Protein AF-A0A7Y5W921-F1 (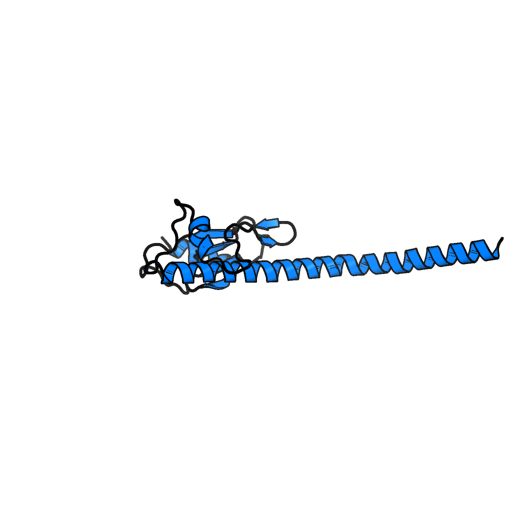afdb_monomer_lite)

Radius of gyration: 23.67 Å; chains: 1; bounding box: 56×38×73 Å

Secondary structure (DSSP, 8-state):
-HHHHHHHHHHHHHHHHHHHHHHHHHHHHHHHHHHHHHHHHHHHHHHHHHHHHHHHHHHTTTPPPPGGGTHHHHHGGGPPTT--TTPPEEETTEEE-EEE----STTSS-TTT-EEEEE-TTTSPTTPPEEEEETTS-EEEE-HHHHHHHHHTT-

Structure (mmCIF, N/CA/C/O backbone):
data_AF-A0A7Y5W921-F1
#
_entry.id   AF-A0A7Y5W921-F1
#
loop_
_atom_site.group_PDB
_atom_site.id
_atom_site.type_symbol
_atom_site.label_atom_id
_atom_site.label_alt_id
_atom_site.label_comp_id
_atom_site.label_asym_id
_atom_site.label_entity_id
_atom_site.label_seq_id
_atom_site.pdbx_PDB_ins_code
_atom_site.Cartn_x
_atom_site.Cartn_y
_atom_site.Cartn_z
_atom_site.occupancy
_atom_site.B_iso_or_equiv
_atom_site.auth_seq_id
_atom_site.auth_comp_id
_atom_site.auth_asym_id
_atom_site.auth_atom_id
_atom_site.pdbx_PDB_model_num
ATOM 1 N N . MET A 1 1 ? 34.560 23.821 -50.138 1.00 67.94 1 MET A N 1
ATOM 2 C CA . MET A 1 1 ? 33.121 23.669 -49.814 1.00 67.94 1 MET A CA 1
ATOM 3 C C . MET A 1 1 ? 32.673 22.209 -49.735 1.00 67.94 1 MET A C 1
ATOM 5 O O . MET A 1 1 ? 31.972 21.881 -48.791 1.00 67.94 1 MET A O 1
ATOM 9 N N . LEU A 1 2 ? 33.136 21.316 -50.623 1.00 79.19 2 LEU A N 1
ATOM 10 C CA . LEU A 1 2 ? 32.797 19.879 -50.604 1.00 79.19 2 LEU A CA 1
ATOM 11 C C . LEU A 1 2 ? 33.119 19.163 -49.270 1.00 79.19 2 LEU A C 1
ATOM 13 O O . LEU A 1 2 ? 32.264 18.488 -48.711 1.00 79.19 2 LEU A O 1
ATOM 17 N N . ILE A 1 3 ? 34.321 19.369 -48.719 1.00 81.88 3 ILE A N 1
ATOM 18 C CA . ILE A 1 3 ? 34.771 18.729 -47.464 1.00 81.88 3 ILE A CA 1
ATOM 19 C C . ILE A 1 3 ? 33.911 19.161 -46.264 1.00 81.88 3 ILE A C 1
ATOM 21 O O . ILE A 1 3 ? 33.546 18.336 -45.433 1.00 81.88 3 ILE A O 1
ATOM 25 N N . LEU A 1 4 ? 33.527 20.441 -46.206 1.00 81.25 4 LEU A N 1
ATOM 26 C CA . LEU A 1 4 ? 32.665 20.975 -45.147 1.00 81.25 4 LEU A CA 1
ATOM 27 C C . LEU A 1 4 ? 31.256 20.366 -45.210 1.00 81.25 4 LEU A C 1
ATOM 29 O O . LEU A 1 4 ? 30.688 20.034 -44.175 1.00 81.25 4 LEU A O 1
ATOM 33 N N . GLY A 1 5 ? 30.724 20.163 -46.421 1.00 83.00 5 GLY A N 1
ATOM 34 C CA . GLY A 1 5 ? 29.440 19.489 -46.626 1.00 83.00 5 GLY A CA 1
ATOM 35 C C . GLY A 1 5 ? 29.459 18.021 -46.193 1.00 83.00 5 GLY A C 1
ATOM 36 O O . GLY A 1 5 ? 28.508 17.560 -45.569 1.00 83.00 5 GLY A O 1
ATOM 37 N N . ILE A 1 6 ? 30.558 17.305 -46.452 1.00 87.50 6 ILE A N 1
ATOM 38 C CA . ILE A 1 6 ? 30.723 15.903 -46.034 1.00 87.50 6 ILE A CA 1
ATOM 39 C C . ILE A 1 6 ? 30.806 15.791 -44.504 1.00 87.50 6 ILE A C 1
ATOM 41 O O . ILE A 1 6 ? 30.150 14.928 -43.929 1.00 87.50 6 ILE A O 1
ATOM 45 N N . ILE A 1 7 ? 31.562 16.675 -43.841 1.00 87.50 7 ILE A N 1
ATOM 46 C CA . ILE A 1 7 ? 31.696 16.687 -42.373 1.00 87.50 7 ILE A CA 1
ATOM 47 C C . ILE A 1 7 ? 30.368 17.050 -41.697 1.00 87.50 7 ILE A C 1
ATOM 49 O O . ILE A 1 7 ? 29.964 16.405 -40.732 1.00 87.50 7 ILE A O 1
ATOM 53 N N . ALA A 1 8 ? 29.665 18.063 -42.210 1.00 85.88 8 ALA A N 1
ATOM 54 C CA . ALA A 1 8 ? 28.360 18.441 -41.680 1.00 85.88 8 ALA A CA 1
ATOM 55 C C . ALA A 1 8 ? 27.330 17.310 -41.863 1.00 85.88 8 ALA A C 1
ATOM 57 O O . ALA A 1 8 ? 26.601 16.984 -40.928 1.00 85.88 8 ALA A O 1
ATOM 58 N N . GLY A 1 9 ? 27.307 16.668 -43.035 1.00 86.56 9 GLY A N 1
ATOM 59 C CA . GLY A 1 9 ? 26.407 15.549 -43.317 1.00 86.56 9 GLY A CA 1
ATOM 60 C C . GLY A 1 9 ? 26.688 14.311 -42.462 1.00 86.56 9 GLY A C 1
ATOM 61 O O . GLY A 1 9 ? 25.752 13.704 -41.941 1.00 86.56 9 GLY A O 1
ATOM 62 N N . SER A 1 10 ? 27.961 13.951 -42.264 1.00 88.62 10 SER A N 1
ATOM 63 C CA . SER A 1 10 ? 28.328 12.786 -41.452 1.00 88.62 10 SER A CA 1
ATOM 64 C C . SER A 1 10 ? 28.019 12.987 -39.967 1.00 88.62 10 SER A C 1
ATOM 66 O O . SER A 1 10 ? 27.535 12.056 -39.325 1.00 88.62 10 SER A O 1
ATOM 68 N N . LEU A 1 11 ? 28.205 14.197 -39.427 1.00 88.25 11 LEU A N 1
ATOM 69 C CA . LEU A 1 11 ? 27.844 14.513 -38.043 1.00 88.25 11 LEU A CA 1
ATOM 70 C C . LEU A 1 11 ? 26.334 14.387 -37.807 1.00 88.25 11 LEU A C 1
ATOM 72 O O . LEU A 1 11 ? 25.914 13.759 -36.835 1.00 88.25 11 LEU A O 1
ATOM 76 N N . VAL A 1 12 ? 25.517 14.936 -38.711 1.00 90.38 12 VAL A N 1
ATOM 77 C CA . VAL A 1 12 ? 24.053 14.804 -38.639 1.00 90.38 12 VAL A CA 1
ATOM 78 C C . VAL A 1 12 ? 23.647 13.333 -38.694 1.00 90.38 12 VAL A C 1
ATOM 80 O O . VAL A 1 12 ? 22.814 12.901 -37.899 1.00 90.38 12 VAL A O 1
ATOM 83 N N . LEU A 1 13 ? 24.269 12.542 -39.572 1.00 90.12 13 LEU A N 1
ATOM 84 C CA . LEU A 1 13 ? 23.971 11.118 -39.688 1.00 90.12 13 LEU A CA 1
ATOM 85 C C . LEU A 1 13 ? 24.290 10.356 -38.393 1.00 90.12 13 LEU A C 1
ATOM 87 O O . LEU A 1 13 ? 23.462 9.579 -37.922 1.00 90.12 13 LEU A O 1
ATOM 91 N N . VAL A 1 14 ? 25.450 10.610 -37.781 1.00 92.00 14 VAL A N 1
ATOM 92 C CA . VAL A 1 14 ? 25.830 9.986 -36.503 1.00 92.00 14 VAL A CA 1
ATOM 93 C C . VAL A 1 14 ? 24.852 10.366 -35.390 1.00 92.00 14 VAL A C 1
ATOM 95 O O . VAL A 1 14 ? 24.432 9.492 -34.632 1.00 92.00 14 VAL A O 1
ATOM 98 N N . LEU A 1 15 ? 24.449 11.637 -35.306 1.00 91.06 15 LEU A N 1
ATOM 99 C CA . LEU A 1 15 ? 23.491 12.105 -34.301 1.00 91.06 15 LEU A CA 1
ATOM 100 C C . LEU A 1 15 ? 22.118 11.447 -34.465 1.00 91.06 15 LEU A C 1
ATOM 102 O O . LEU A 1 15 ? 21.545 10.984 -33.481 1.00 91.06 15 LEU A O 1
ATOM 106 N N . VAL A 1 16 ? 21.606 11.366 -35.696 1.00 91.75 16 VAL A N 1
ATOM 107 C CA . VAL A 1 16 ? 20.299 10.755 -35.976 1.00 91.75 16 VAL A CA 1
ATOM 108 C C . VAL A 1 16 ? 20.326 9.253 -35.703 1.00 91.75 16 VAL A C 1
ATOM 110 O O . VAL A 1 16 ? 19.400 8.737 -35.085 1.00 91.75 16 VAL A O 1
ATOM 113 N N . ILE A 1 17 ? 21.388 8.549 -36.106 1.00 91.56 17 ILE A N 1
ATOM 114 C CA . ILE A 1 17 ? 21.496 7.103 -35.877 1.00 91.56 17 ILE A CA 1
ATOM 115 C C . ILE A 1 17 ? 21.664 6.810 -34.386 1.00 91.56 17 ILE A C 1
ATOM 117 O O . ILE A 1 17 ? 20.892 6.037 -33.826 1.00 91.56 17 ILE A O 1
ATOM 121 N N . CYS A 1 18 ? 22.643 7.426 -33.723 1.00 89.88 18 CYS A N 1
ATOM 122 C CA . CYS A 1 18 ? 22.939 7.126 -32.323 1.00 89.88 18 CYS A CA 1
ATOM 123 C C . CYS A 1 18 ? 21.809 7.601 -31.397 1.00 89.88 18 CYS A C 1
ATOM 125 O O . CYS A 1 18 ? 21.339 6.844 -30.549 1.00 89.88 18 CYS A O 1
ATOM 127 N N . GLY A 1 19 ? 21.311 8.823 -31.611 1.00 87.81 19 GLY A N 1
ATOM 128 C CA . GLY A 1 19 ? 20.180 9.367 -30.863 1.00 87.81 19 GLY A CA 1
ATOM 129 C C . GLY A 1 19 ? 18.883 8.601 -31.125 1.00 87.81 19 GLY A C 1
ATOM 130 O O . GLY A 1 19 ? 18.164 8.280 -30.182 1.00 87.81 19 GLY A O 1
ATOM 131 N N . GLY A 1 20 ? 18.608 8.250 -32.384 1.00 88.44 20 GLY A N 1
ATOM 132 C CA . GLY A 1 20 ? 17.410 7.507 -32.774 1.00 88.44 20 GLY A CA 1
ATOM 133 C C . GLY A 1 20 ? 17.391 6.083 -32.220 1.00 88.44 20 GLY A C 1
ATOM 134 O O . GLY A 1 20 ? 16.438 5.702 -31.544 1.00 88.44 20 GLY A O 1
ATOM 135 N N . VAL A 1 21 ? 18.457 5.306 -32.441 1.00 88.19 21 VAL A N 1
ATOM 136 C CA . VAL A 1 21 ? 18.565 3.930 -31.919 1.00 88.19 21 VAL A CA 1
ATOM 137 C C . VAL A 1 21 ? 18.573 3.930 -30.391 1.00 88.19 21 VAL A C 1
ATOM 139 O O . VAL A 1 21 ? 17.891 3.112 -29.773 1.00 88.19 21 VAL A O 1
ATOM 142 N N . GLY A 1 22 ? 19.283 4.884 -29.778 1.00 86.19 22 GLY A N 1
ATOM 143 C CA . GLY A 1 22 ? 19.266 5.085 -28.334 1.00 86.19 22 GLY A CA 1
ATOM 144 C C . GLY A 1 22 ? 17.849 5.318 -27.816 1.00 86.19 22 GLY A C 1
ATOM 145 O O . GLY A 1 22 ? 17.405 4.602 -26.924 1.00 86.19 22 GLY A O 1
ATOM 146 N N . ALA A 1 23 ? 17.099 6.250 -28.408 1.00 88.62 23 ALA A N 1
ATOM 147 C CA . ALA A 1 23 ? 15.726 6.541 -27.998 1.00 88.62 23 ALA A CA 1
ATOM 148 C C . ALA A 1 23 ? 14.799 5.319 -28.120 1.00 88.62 23 ALA A C 1
ATOM 150 O O . ALA A 1 23 ? 14.029 5.048 -27.200 1.00 88.62 23 ALA A O 1
ATOM 151 N N . VAL A 1 24 ? 14.908 4.540 -29.202 1.00 89.94 24 VAL A N 1
ATOM 152 C CA . VAL A 1 24 ? 14.076 3.341 -29.420 1.00 89.94 24 VAL A CA 1
ATOM 153 C C . VAL A 1 24 ? 14.260 2.296 -28.317 1.00 89.94 24 VAL A C 1
ATOM 155 O O . VAL A 1 24 ? 13.296 1.636 -27.938 1.00 89.94 24 VAL A O 1
ATOM 158 N N . ILE A 1 25 ? 15.468 2.149 -27.771 1.00 89.75 25 ILE A N 1
ATOM 159 C CA . ILE A 1 25 ? 15.755 1.177 -26.704 1.00 89.75 25 ILE A CA 1
ATOM 160 C C . ILE A 1 25 ? 15.486 1.782 -25.319 1.00 89.75 25 ILE A C 1
ATOM 162 O O . ILE A 1 25 ? 14.965 1.110 -24.426 1.00 89.75 25 ILE A O 1
ATOM 166 N N . LEU A 1 26 ? 15.814 3.062 -25.134 1.00 89.69 26 LEU A N 1
ATOM 167 C CA . LEU A 1 26 ? 15.695 3.748 -23.851 1.00 89.69 26 LEU A CA 1
ATOM 168 C C . LEU A 1 26 ? 14.240 4.002 -23.457 1.00 89.69 26 LEU A C 1
ATOM 170 O O . LEU A 1 26 ? 13.910 3.827 -22.289 1.00 89.69 26 LEU A O 1
ATOM 174 N N . LEU A 1 27 ? 13.359 4.368 -24.393 1.00 90.19 27 LEU A N 1
ATOM 175 C CA . LEU A 1 27 ? 11.946 4.629 -24.094 1.00 90.19 27 LEU A CA 1
ATOM 176 C C . LEU A 1 27 ? 11.219 3.420 -23.464 1.00 90.19 27 LEU A C 1
ATOM 178 O O . LEU A 1 27 ? 10.641 3.585 -22.386 1.00 90.19 27 LEU A O 1
ATOM 182 N N . PRO A 1 28 ? 11.260 2.199 -24.041 1.00 87.62 28 PRO A N 1
ATOM 183 C CA . PRO A 1 28 ? 10.612 1.043 -23.426 1.00 87.62 28 PRO A CA 1
ATOM 184 C C . PRO A 1 28 ? 11.293 0.616 -22.120 1.00 87.62 28 PRO A C 1
ATOM 186 O O . PRO A 1 28 ? 10.608 0.186 -21.191 1.00 87.62 28 PRO A O 1
ATOM 189 N N . ALA A 1 29 ? 12.620 0.749 -22.011 1.00 90.44 29 ALA A N 1
ATOM 190 C CA . ALA A 1 29 ? 13.333 0.468 -20.765 1.00 90.44 29 ALA A CA 1
ATOM 191 C C . ALA A 1 29 ? 12.924 1.442 -19.643 1.00 90.44 29 ALA A C 1
ATOM 193 O O . ALA A 1 29 ? 12.653 1.014 -18.521 1.00 90.44 29 ALA A O 1
ATOM 194 N N . LEU A 1 30 ? 12.803 2.734 -19.959 1.00 89.44 30 LEU A N 1
ATOM 195 C CA . LEU A 1 30 ? 12.378 3.777 -19.029 1.00 89.44 30 LEU A CA 1
ATOM 196 C C . LEU A 1 30 ? 10.924 3.588 -18.588 1.00 89.44 30 LEU A C 1
ATOM 198 O O . LEU A 1 30 ? 10.631 3.751 -17.405 1.00 89.44 30 LEU A O 1
ATOM 202 N N . SER A 1 31 ? 10.028 3.199 -19.501 1.00 88.75 31 SER A N 1
ATOM 203 C CA . SER A 1 31 ? 8.639 2.878 -19.151 1.00 88.75 31 SER A CA 1
ATOM 204 C C . SER A 1 31 ? 8.576 1.764 -18.106 1.00 88.75 31 SER A C 1
ATOM 206 O O . SER A 1 31 ? 7.969 1.939 -17.054 1.00 88.75 31 SER A O 1
ATOM 208 N N . LYS A 1 32 ? 9.289 0.655 -18.342 1.00 89.50 32 LYS A N 1
ATOM 209 C CA . LYS A 1 32 ? 9.354 -0.469 -17.396 1.00 89.50 32 LYS A CA 1
ATOM 210 C C . LYS A 1 32 ? 9.951 -0.060 -16.048 1.00 89.50 32 LYS A C 1
ATOM 212 O O . LYS A 1 32 ? 9.437 -0.460 -15.007 1.00 89.50 32 LYS A O 1
ATOM 217 N N . ALA A 1 33 ? 11.010 0.752 -16.053 1.00 91.88 33 ALA A N 1
ATOM 218 C CA . ALA A 1 33 ? 11.625 1.259 -14.827 1.00 91.88 33 ALA A CA 1
ATOM 219 C C . ALA A 1 33 ? 10.665 2.160 -14.032 1.00 91.88 33 ALA A C 1
ATOM 221 O O . ALA A 1 33 ? 10.577 2.049 -12.809 1.00 91.88 33 ALA A O 1
ATOM 222 N N . ARG A 1 34 ? 9.905 3.022 -14.719 1.00 90.69 34 ARG A N 1
ATOM 223 C CA . ARG A 1 34 ? 8.886 3.878 -14.102 1.00 90.69 34 ARG A CA 1
ATOM 224 C C . ARG A 1 34 ? 7.762 3.054 -13.479 1.00 90.69 34 ARG A C 1
ATOM 226 O O . ARG A 1 34 ? 7.339 3.374 -12.371 1.00 90.69 34 ARG A O 1
ATOM 233 N N . ASP A 1 35 ? 7.300 2.009 -14.156 1.00 89.75 35 ASP A N 1
ATOM 234 C CA . ASP A 1 35 ? 6.248 1.131 -13.636 1.00 89.75 35 ASP A CA 1
ATOM 235 C C . ASP A 1 35 ? 6.717 0.352 -12.402 1.00 89.75 35 ASP A C 1
ATOM 237 O O . ASP A 1 35 ? 6.006 0.313 -11.399 1.00 89.75 35 ASP A O 1
ATOM 241 N N . ALA A 1 36 ? 7.953 -0.159 -12.412 1.00 90.94 36 ALA A N 1
ATOM 242 C CA . ALA A 1 36 ? 8.556 -0.784 -11.235 1.00 90.94 36 ALA A CA 1
ATOM 243 C C . ALA A 1 36 ? 8.682 0.203 -10.059 1.00 90.94 36 ALA A C 1
ATOM 245 O O . ALA A 1 36 ? 8.347 -0.128 -8.923 1.00 90.94 36 ALA A O 1
ATOM 246 N N . ALA A 1 37 ? 9.107 1.444 -10.321 1.00 91.75 37 ALA A N 1
ATOM 247 C CA . ALA A 1 37 ? 9.195 2.479 -9.293 1.00 91.75 37 ALA A CA 1
ATOM 248 C C . ALA A 1 37 ? 7.817 2.851 -8.717 1.00 91.75 37 ALA A C 1
ATOM 250 O O . ALA A 1 37 ? 7.682 3.021 -7.506 1.00 91.75 37 ALA A O 1
ATOM 251 N N . ARG A 1 38 ? 6.782 2.946 -9.564 1.00 90.69 38 ARG A N 1
ATOM 252 C CA . ARG A 1 38 ? 5.390 3.177 -9.137 1.00 90.69 38 ARG A CA 1
ATOM 253 C C . ARG A 1 38 ? 4.879 2.052 -8.248 1.00 90.69 38 ARG A C 1
ATOM 255 O O . ARG A 1 38 ? 4.215 2.326 -7.254 1.00 90.69 38 ARG A O 1
ATOM 262 N N . GLU A 1 39 ? 5.202 0.808 -8.583 1.00 89.25 39 GLU A N 1
ATOM 263 C CA . GLU A 1 39 ? 4.841 -0.353 -7.776 1.00 89.25 39 GLU A CA 1
ATOM 264 C C . GLU A 1 39 ? 5.523 -0.332 -6.403 1.00 89.25 39 GLU A C 1
ATOM 266 O O . GLU A 1 39 ? 4.838 -0.460 -5.390 1.00 89.25 39 GLU A O 1
ATOM 271 N N . ILE A 1 40 ? 6.838 -0.094 -6.352 1.00 91.44 40 ILE A N 1
ATOM 272 C CA . ILE A 1 40 ? 7.586 0.037 -5.089 1.00 91.44 40 ILE A CA 1
ATOM 273 C C . ILE A 1 40 ? 7.004 1.167 -4.232 1.00 91.44 40 ILE A C 1
ATOM 275 O O . ILE A 1 40 ? 6.789 0.988 -3.033 1.00 91.44 40 ILE A O 1
ATOM 279 N N . ARG A 1 41 ? 6.710 2.318 -4.850 1.00 89.88 41 ARG A N 1
ATOM 280 C CA . ARG A 1 41 ? 6.095 3.464 -4.173 1.00 89.88 41 ARG A CA 1
ATOM 281 C C . ARG A 1 41 ? 4.741 3.088 -3.577 1.00 89.88 41 ARG A C 1
ATOM 283 O O . ARG A 1 41 ? 4.552 3.297 -2.389 1.00 89.88 41 ARG A O 1
ATOM 290 N N . ALA A 1 42 ? 3.848 2.474 -4.352 1.00 89.62 42 ALA A N 1
ATOM 291 C CA . ALA A 1 42 ? 2.520 2.088 -3.875 1.00 89.62 42 ALA A CA 1
ATOM 292 C C . ALA A 1 42 ? 2.571 1.086 -2.711 1.00 89.62 42 ALA A C 1
ATOM 294 O O . ALA A 1 42 ? 1.851 1.246 -1.729 1.00 89.62 42 ALA A O 1
ATOM 295 N N . MET A 1 43 ? 3.467 0.095 -2.779 1.00 91.50 43 MET A N 1
ATOM 296 C CA . MET A 1 43 ? 3.707 -0.839 -1.671 1.00 91.50 43 MET A CA 1
ATOM 297 C C . MET A 1 43 ? 4.182 -0.112 -0.407 1.00 91.50 43 MET A C 1
ATOM 299 O O . MET A 1 43 ? 3.699 -0.393 0.690 1.00 91.50 43 MET A O 1
ATOM 303 N N . SER A 1 44 ? 5.127 0.819 -0.559 1.00 91.50 44 SER A N 1
ATOM 304 C CA . SER A 1 44 ? 5.671 1.607 0.549 1.00 91.50 44 SER A CA 1
ATOM 305 C C . SER A 1 44 ? 4.597 2.489 1.184 1.00 91.50 44 SER A C 1
ATOM 307 O O . SER A 1 44 ? 4.438 2.492 2.399 1.00 91.50 44 SER A O 1
ATOM 309 N N . GLU A 1 45 ? 3.814 3.193 0.368 1.00 91.31 45 GLU A N 1
ATOM 310 C CA . GLU A 1 45 ? 2.736 4.083 0.816 1.00 91.31 45 GLU A CA 1
ATOM 311 C C . GLU A 1 45 ? 1.630 3.329 1.537 1.00 91.31 45 GLU A C 1
ATOM 313 O O . GLU A 1 45 ? 1.205 3.753 2.613 1.00 91.31 45 GLU A O 1
ATOM 318 N N . MET A 1 46 ? 1.220 2.181 0.995 1.00 92.44 46 MET A N 1
ATOM 319 C CA . MET A 1 46 ? 0.259 1.296 1.643 1.00 92.44 46 MET A CA 1
ATOM 320 C C . MET A 1 46 ? 0.781 0.834 3.005 1.00 92.44 46 MET A C 1
ATOM 322 O O . MET A 1 46 ? 0.064 0.912 3.996 1.00 92.44 46 MET A O 1
ATOM 326 N N . ARG A 1 47 ? 2.052 0.416 3.088 1.00 93.31 47 ARG A N 1
ATOM 327 C CA . ARG A 1 47 ? 2.668 -0.032 4.346 1.00 93.31 47 ARG A CA 1
ATOM 328 C C . ARG A 1 47 ? 2.776 1.089 5.369 1.00 93.31 47 ARG A C 1
ATOM 330 O O . ARG A 1 47 ? 2.452 0.874 6.528 1.00 93.31 47 ARG A O 1
ATOM 337 N N . MET A 1 48 ? 3.213 2.273 4.955 1.00 92.75 48 MET A N 1
ATOM 338 C CA . MET A 1 48 ? 3.314 3.431 5.843 1.00 92.75 48 MET A CA 1
ATOM 339 C C . MET A 1 48 ? 1.938 3.857 6.361 1.00 92.75 48 MET A C 1
ATOM 341 O O . MET A 1 48 ? 1.798 4.115 7.549 1.00 92.75 48 MET A O 1
ATOM 345 N N . THR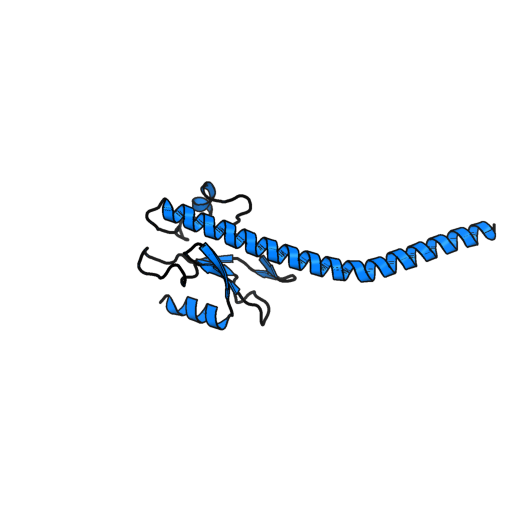 A 1 49 ? 0.911 3.842 5.507 1.00 92.50 49 THR A N 1
ATOM 346 C CA . THR A 1 49 ? -0.471 4.149 5.911 1.00 92.50 49 THR A CA 1
ATOM 347 C C . THR A 1 49 ? -1.033 3.081 6.854 1.00 92.50 49 THR A C 1
ATOM 349 O O . THR A 1 49 ? -1.614 3.419 7.881 1.00 92.50 49 THR A O 1
ATOM 352 N N . ALA A 1 50 ? -0.820 1.796 6.558 1.00 93.50 50 ALA A N 1
ATOM 353 C CA . ALA A 1 50 ? -1.243 0.692 7.418 1.00 93.50 50 ALA A CA 1
ATOM 354 C C . ALA A 1 50 ? -0.575 0.757 8.799 1.00 93.50 50 ALA A C 1
ATOM 356 O O . ALA A 1 50 ? -1.238 0.603 9.818 1.00 93.50 50 ALA A O 1
ATOM 357 N N . MET A 1 51 ? 0.723 1.067 8.847 1.00 94.69 51 MET A N 1
ATOM 358 C CA . MET A 1 51 ? 1.426 1.270 10.113 1.00 94.69 51 MET A CA 1
ATOM 359 C C . MET A 1 51 ? 0.887 2.472 10.887 1.00 94.69 51 MET A C 1
ATOM 361 O O . MET A 1 51 ? 0.729 2.376 12.100 1.00 94.69 51 MET A O 1
ATOM 365 N N . SER A 1 52 ? 0.554 3.576 10.213 1.00 93.50 52 SER A N 1
ATOM 366 C CA . SER A 1 52 ? -0.109 4.714 10.857 1.00 93.50 52 SER A CA 1
ATOM 367 C C . SER A 1 52 ? -1.457 4.326 11.473 1.00 93.50 52 SER A C 1
ATOM 369 O O . SER A 1 52 ? -1.772 4.810 12.556 1.00 93.50 52 SER A O 1
ATOM 371 N N . LEU A 1 53 ? -2.227 3.429 10.839 1.00 93.50 53 LEU A N 1
ATOM 372 C CA . LEU A 1 53 ? -3.478 2.905 11.410 1.00 93.50 53 LEU A CA 1
ATOM 373 C C . LEU A 1 53 ? -3.226 2.060 12.662 1.00 93.50 53 LEU A C 1
ATOM 375 O O . LEU A 1 53 ? -3.952 2.203 13.639 1.00 93.50 53 LEU A O 1
ATOM 379 N N . VAL A 1 54 ? -2.190 1.219 12.658 1.00 94.62 54 VAL A N 1
ATOM 380 C CA . VAL A 1 54 ? -1.808 0.422 13.837 1.00 94.62 54 VAL A CA 1
ATOM 381 C C . VAL A 1 54 ? -1.361 1.323 14.991 1.00 94.62 54 VAL A C 1
ATOM 383 O O . VAL A 1 54 ? -1.753 1.096 16.132 1.00 94.62 54 VAL A O 1
ATOM 386 N N . ILE A 1 55 ? -0.579 2.370 14.707 1.00 94.50 55 ILE A N 1
ATOM 387 C CA . ILE A 1 55 ? -0.157 3.347 15.722 1.00 94.50 55 ILE A CA 1
ATOM 388 C C . ILE A 1 55 ? -1.378 4.079 16.288 1.00 94.50 55 ILE A C 1
ATOM 390 O O . ILE A 1 55 ? -1.506 4.190 17.503 1.00 94.50 55 ILE A O 1
ATOM 394 N N . TYR A 1 56 ? -2.295 4.523 15.421 1.00 94.00 56 TYR A N 1
ATOM 395 C CA . TYR A 1 56 ? -3.553 5.132 15.849 1.00 94.00 56 TYR A CA 1
ATOM 396 C C . TYR A 1 56 ? -4.334 4.193 16.775 1.00 94.00 56 TYR A C 1
ATOM 398 O O . TYR A 1 56 ? -4.700 4.596 17.876 1.00 94.00 56 TYR A O 1
ATOM 406 N N . ALA A 1 57 ? -4.545 2.940 16.366 1.00 94.44 57 ALA A N 1
ATOM 407 C CA . ALA A 1 57 ? -5.284 1.956 17.153 1.00 94.44 57 ALA A CA 1
ATOM 408 C C . ALA A 1 57 ? -4.636 1.734 18.530 1.00 94.44 57 ALA A C 1
ATOM 410 O O . ALA A 1 57 ? -5.324 1.783 19.546 1.00 94.44 57 ALA A O 1
ATOM 411 N N . SER A 1 58 ? -3.304 1.626 18.588 1.00 94.44 58 SER A N 1
ATOM 412 C CA . SER A 1 58 ? -2.569 1.477 19.850 1.00 94.44 58 SER A CA 1
ATOM 413 C C . SER A 1 58 ? -2.783 2.635 20.836 1.00 94.44 58 SER A C 1
ATOM 415 O O . SER A 1 58 ? -2.609 2.433 22.037 1.00 94.44 58 SER A O 1
ATOM 417 N N . GLU A 1 59 ? -3.111 3.838 20.362 1.00 95.12 59 GLU A N 1
ATOM 418 C CA . GLU A 1 59 ? -3.392 5.004 21.212 1.00 95.12 59 GLU A CA 1
ATOM 419 C C . GLU A 1 59 ? -4.889 5.225 21.480 1.00 95.12 59 GLU A C 1
ATOM 421 O O . GLU A 1 59 ? -5.243 6.038 22.332 1.00 95.12 59 GLU A O 1
ATOM 426 N N . ASN A 1 60 ? -5.768 4.505 20.779 1.00 93.94 60 ASN A N 1
ATOM 427 C CA . ASN A 1 60 ? -7.221 4.690 20.812 1.00 93.94 60 ASN A CA 1
ATOM 428 C C . ASN A 1 60 ? -7.949 3.391 21.201 1.00 93.94 60 ASN A C 1
ATOM 430 O O . ASN A 1 60 ? -8.967 3.053 20.610 1.00 93.94 60 ASN A O 1
ATOM 434 N N . GLU A 1 61 ? -7.432 2.654 22.191 1.00 94.19 61 GLU A N 1
ATOM 435 C CA . GLU A 1 61 ? -8.055 1.416 22.707 1.00 94.19 61 GLU A CA 1
ATOM 436 C C . GLU A 1 61 ? -8.338 0.375 21.604 1.00 94.19 61 GLU A C 1
ATOM 438 O O . GLU A 1 61 ? -9.402 -0.238 21.557 1.00 94.19 61 GLU A O 1
ATOM 443 N N . ASP A 1 62 ? -7.390 0.221 20.677 1.00 93.19 62 ASP A N 1
ATOM 444 C CA . ASP A 1 62 ? -7.453 -0.638 19.490 1.00 93.19 62 ASP A CA 1
ATOM 445 C C . ASP A 1 62 ? -8.520 -0.248 18.448 1.00 93.19 62 ASP A C 1
ATOM 447 O O . ASP A 1 62 ? -8.642 -0.900 17.406 1.00 93.19 62 ASP A O 1
ATOM 451 N N . TRP A 1 63 ? -9.248 0.854 18.656 1.00 93.50 63 TRP A N 1
ATOM 452 C CA . TRP A 1 63 ? -10.186 1.375 17.668 1.00 93.50 63 TRP A CA 1
ATOM 453 C C . TRP A 1 63 ? -9.457 1.993 16.483 1.00 93.50 63 TRP A C 1
ATOM 455 O O . TRP A 1 63 ? -8.566 2.831 16.619 1.00 93.50 63 TRP A O 1
ATOM 465 N N . MET A 1 64 ? -9.891 1.616 15.285 1.00 92.38 64 MET A N 1
ATOM 466 C CA . MET A 1 64 ? -9.472 2.266 14.048 1.00 92.38 64 MET A CA 1
ATOM 467 C C . MET A 1 64 ? -10.355 3.485 13.743 1.00 92.38 64 MET A C 1
ATOM 469 O O . MET A 1 64 ? -11.516 3.526 14.154 1.00 92.38 64 MET A O 1
ATOM 473 N N . PRO A 1 65 ? -9.844 4.491 13.009 1.00 92.12 65 PRO A N 1
ATOM 474 C CA . PRO A 1 65 ? -10.574 5.735 12.809 1.00 92.12 65 PRO A CA 1
ATOM 475 C C . PRO A 1 65 ? -11.845 5.509 11.981 1.00 92.12 65 PRO A C 1
ATOM 477 O O . PRO A 1 65 ? -11.821 4.833 10.953 1.00 92.12 65 PRO A O 1
ATOM 480 N N . GLU A 1 66 ? -12.964 6.101 12.390 1.00 85.00 66 GLU A N 1
ATOM 481 C CA . GLU A 1 66 ? -14.219 5.991 11.638 1.00 85.00 66 GLU A CA 1
ATOM 482 C C . GLU A 1 66 ? -14.199 6.769 10.311 1.00 85.00 66 GLU A C 1
ATOM 484 O O . GLU A 1 66 ? -13.726 7.904 10.239 1.00 85.00 66 GLU A O 1
ATOM 489 N N . VAL A 1 67 ? -14.801 6.194 9.262 1.00 80.31 67 VAL A N 1
ATOM 490 C CA . VAL A 1 67 ? -14.860 6.801 7.915 1.00 80.31 67 VAL A CA 1
ATOM 491 C C . VAL A 1 67 ? -15.667 8.103 7.898 1.00 80.31 67 VAL A C 1
ATOM 493 O O . VAL A 1 67 ? -15.277 9.055 7.224 1.00 80.31 67 VAL A O 1
ATOM 496 N N . ARG A 1 68 ? -16.791 8.158 8.629 1.00 74.94 68 ARG A N 1
ATOM 497 C CA . ARG A 1 68 ? -17.745 9.285 8.589 1.00 74.94 68 ARG A CA 1
ATOM 498 C C . ARG A 1 68 ? -17.176 10.597 9.124 1.00 74.94 68 ARG A C 1
ATOM 500 O O . ARG A 1 68 ? -17.682 11.655 8.766 1.00 74.94 68 ARG A O 1
ATOM 507 N N . GLU A 1 69 ? -16.159 10.527 9.970 1.00 69.81 69 GLU A N 1
ATOM 508 C CA . GLU A 1 69 ? -15.643 11.673 10.720 1.00 69.81 69 GLU A CA 1
ATOM 509 C C . GLU A 1 69 ? -14.231 12.088 10.272 1.00 69.81 69 GLU A C 1
ATOM 511 O O . GLU A 1 69 ? -13.488 12.695 11.041 1.00 69.81 69 GLU A O 1
ATOM 516 N N . GLY A 1 70 ? -13.859 11.776 9.026 1.00 79.25 70 GLY A N 1
ATOM 517 C CA . GLY A 1 70 ? -12.570 12.187 8.468 1.00 79.25 70 GLY A CA 1
ATOM 518 C C . GLY A 1 70 ? -11.413 11.335 8.987 1.00 79.25 70 GLY A C 1
ATOM 519 O O . GLY A 1 70 ? -10.533 11.793 9.720 1.00 79.25 70 GLY A O 1
ATOM 520 N N . TRP A 1 71 ? -11.426 10.048 8.632 1.00 85.81 71 TRP A N 1
ATOM 521 C CA . TRP A 1 71 ? -10.399 9.100 9.070 1.00 85.81 71 TRP A CA 1
ATOM 522 C C . TRP A 1 71 ? -8.980 9.535 8.671 1.00 85.81 71 TRP A C 1
ATOM 524 O O . TRP A 1 71 ? -8.036 9.336 9.433 1.00 85.81 71 TRP A O 1
ATOM 534 N N . ALA A 1 72 ? -8.832 10.166 7.502 1.00 84.62 72 ALA A N 1
ATOM 535 C CA . ALA A 1 72 ? -7.553 10.657 7.007 1.00 84.62 72 ALA A CA 1
ATOM 536 C C . ALA A 1 72 ? -7.032 11.819 7.865 1.00 84.62 72 ALA A C 1
ATOM 538 O O . ALA A 1 72 ? -5.855 11.848 8.220 1.00 84.62 72 ALA A O 1
ATOM 539 N N . GLU A 1 73 ? -7.913 12.742 8.257 1.00 85.81 73 GLU A N 1
ATOM 540 C CA . GLU A 1 73 ? -7.586 13.869 9.124 1.00 85.81 73 GLU A CA 1
ATOM 541 C C . GLU A 1 73 ? -7.114 13.383 10.499 1.00 85.81 73 GLU A C 1
ATOM 543 O O . GLU A 1 73 ? -6.086 13.853 10.990 1.00 85.81 73 GLU A O 1
ATOM 548 N N . ARG A 1 74 ? -7.792 12.384 11.078 1.00 86.06 74 ARG A N 1
ATOM 549 C CA . ARG A 1 74 ? -7.387 11.742 12.344 1.00 86.06 74 ARG A CA 1
ATOM 550 C C . ARG A 1 74 ? -6.058 11.024 12.266 1.00 86.06 74 ARG A C 1
ATOM 552 O O . ARG A 1 74 ? -5.352 10.946 13.265 1.00 86.06 74 ARG A O 1
ATOM 559 N N . LEU A 1 75 ? -5.723 10.503 11.092 1.00 88.31 75 LEU A N 1
ATOM 560 C CA . LEU A 1 75 ? -4.465 9.814 10.878 1.00 88.31 75 LEU A CA 1
ATOM 561 C C . LEU A 1 75 ? -3.289 10.791 10.769 1.00 88.31 75 LEU A C 1
ATOM 563 O O . LEU A 1 75 ? -2.161 10.382 11.015 1.00 88.31 75 LEU A O 1
ATOM 567 N N . THR A 1 76 ? -3.534 12.071 10.450 1.00 88.00 76 THR A N 1
ATOM 568 C CA . THR A 1 76 ? -2.503 13.106 10.215 1.00 88.00 76 THR A CA 1
ATOM 569 C C . THR A 1 76 ? -1.386 13.147 11.266 1.00 88.00 76 THR A C 1
ATOM 571 O O . THR A 1 76 ? -0.225 13.177 10.856 1.00 88.00 76 THR A O 1
ATOM 574 N N . PRO A 1 77 ? -1.661 13.110 12.588 1.00 87.88 77 PRO A N 1
ATOM 575 C CA . PRO A 1 77 ? -0.609 13.119 13.612 1.00 87.88 77 PRO A CA 1
ATOM 576 C C . PRO A 1 77 ? 0.283 11.870 13.586 1.00 87.88 77 PRO A C 1
ATOM 578 O O . PRO A 1 77 ? 1.420 11.912 14.049 1.00 87.88 77 PRO A O 1
ATOM 581 N N . TYR A 1 78 ? -0.230 10.774 13.028 1.00 89.56 78 TYR A N 1
ATOM 582 C CA . TYR A 1 78 ? 0.389 9.452 12.981 1.00 89.56 78 TYR A CA 1
ATOM 583 C C . TYR A 1 78 ? 0.978 9.116 11.611 1.00 89.56 78 TYR A C 1
ATOM 585 O O . TYR A 1 78 ? 1.587 8.053 11.448 1.00 89.56 78 TYR A O 1
ATOM 593 N N . LEU A 1 79 ? 0.784 9.980 10.606 1.00 86.62 79 LEU A N 1
ATOM 594 C CA . LEU A 1 79 ? 1.274 9.742 9.255 1.00 86.62 79 LEU A CA 1
ATOM 595 C C . LEU A 1 79 ? 2.797 9.672 9.258 1.00 86.62 79 LEU A C 1
ATOM 597 O O . LEU A 1 79 ? 3.498 10.643 9.546 1.00 86.62 79 LEU A O 1
ATOM 601 N N . MET A 1 80 ? 3.315 8.507 8.877 1.00 81.38 80 MET A N 1
ATOM 602 C CA . MET A 1 80 ? 4.732 8.371 8.575 1.00 81.38 80 MET A CA 1
ATOM 603 C C . MET A 1 80 ? 5.066 9.206 7.333 1.00 81.38 80 MET A C 1
ATOM 605 O O . MET A 1 80 ? 4.218 9.436 6.468 1.00 81.38 80 MET A O 1
ATOM 609 N N . GLN A 1 81 ? 6.314 9.654 7.208 1.00 79.12 81 GLN A N 1
ATOM 610 C CA . GLN A 1 81 ? 6.735 10.440 6.050 1.00 79.12 81 GLN A CA 1
ATOM 611 C C . GLN A 1 81 ? 6.491 9.667 4.745 1.00 79.12 81 GLN A C 1
ATOM 613 O O . GLN A 1 81 ? 7.112 8.639 4.507 1.00 79.12 81 GLN A O 1
ATOM 618 N N . GLY A 1 82 ? 5.621 10.195 3.882 1.00 72.50 82 GLY A N 1
ATOM 619 C CA . GLY A 1 82 ? 5.245 9.552 2.622 1.00 72.50 82 GLY A CA 1
ATOM 620 C C . GLY A 1 82 ? 3.994 8.676 2.707 1.00 72.50 82 GLY A C 1
ATOM 621 O O . GLY A 1 82 ? 3.551 8.199 1.671 1.00 72.50 82 GLY A O 1
ATOM 622 N N . ALA A 1 83 ? 3.389 8.489 3.883 1.00 79.81 83 ALA A N 1
ATOM 623 C CA . ALA A 1 83 ? 2.034 7.958 3.972 1.00 79.81 83 ALA A CA 1
ATOM 624 C C . ALA A 1 83 ? 1.057 8.952 3.329 1.00 79.81 83 ALA A C 1
ATOM 626 O O . ALA A 1 83 ? 1.109 10.155 3.597 1.00 79.81 83 ALA A O 1
ATOM 627 N N . ASN A 1 84 ? 0.165 8.449 2.481 1.00 79.25 84 ASN A N 1
ATOM 628 C CA . ASN A 1 84 ? -0.920 9.245 1.935 1.00 79.25 84 ASN A CA 1
ATOM 629 C C . ASN A 1 84 ? -2.195 8.389 1.875 1.00 79.25 84 ASN A C 1
ATOM 631 O O . ASN A 1 84 ? -2.373 7.629 0.920 1.00 79.25 84 ASN A O 1
ATOM 635 N N . PRO A 1 85 ? -3.076 8.505 2.884 1.00 71.25 85 PRO A N 1
ATOM 636 C CA . PRO A 1 85 ? -4.250 7.649 3.038 1.00 71.25 85 PRO A CA 1
ATOM 637 C C . PRO A 1 85 ? -5.254 7.735 1.881 1.00 71.25 85 PRO A C 1
ATOM 639 O O . PRO A 1 85 ? -6.024 6.804 1.669 1.00 71.25 85 PRO A O 1
ATOM 642 N N . SER A 1 86 ? -5.240 8.827 1.113 1.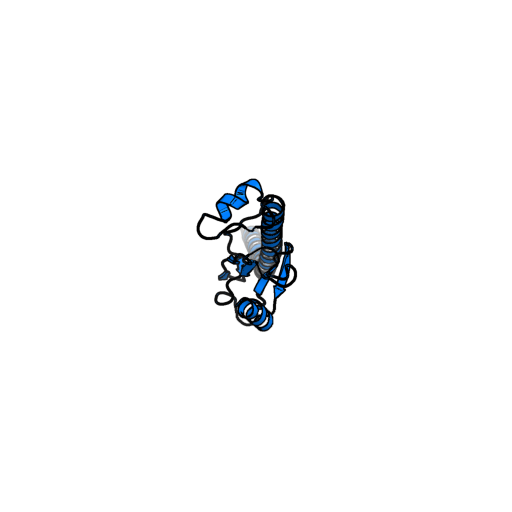00 69.44 86 SER A N 1
ATOM 643 C CA . SER A 1 86 ? -6.133 9.051 -0.029 1.00 69.44 86 SER A CA 1
ATOM 644 C C . SER A 1 86 ? -5.436 8.906 -1.385 1.00 69.44 86 SER A C 1
ATOM 646 O O . SER A 1 86 ? -6.031 9.191 -2.429 1.00 69.44 86 SER A O 1
ATOM 648 N N . GLN A 1 87 ? -4.172 8.469 -1.411 1.00 76.94 87 GLN A N 1
ATOM 649 C CA . GLN A 1 87 ? -3.434 8.354 -2.659 1.00 76.94 87 GLN A CA 1
ATOM 650 C C . GLN A 1 87 ? -3.892 7.159 -3.485 1.00 76.94 87 GLN A C 1
ATOM 652 O O . GLN A 1 87 ? -3.849 6.010 -3.059 1.00 76.94 87 GLN A O 1
ATOM 657 N N . SER A 1 88 ? -4.248 7.436 -4.733 1.00 82.06 88 SER A N 1
ATOM 658 C CA . SER A 1 88 ? -4.425 6.399 -5.738 1.00 82.06 88 SER A CA 1
ATOM 659 C C . SER A 1 88 ? -3.080 5.857 -6.229 1.00 82.06 88 SER A C 1
ATOM 661 O O . SER A 1 88 ? -2.124 6.611 -6.441 1.00 82.06 88 SER A O 1
ATOM 663 N N . ARG A 1 89 ? -3.031 4.556 -6.508 1.00 83.38 89 ARG A N 1
ATOM 664 C CA . ARG A 1 89 ? -1.921 3.909 -7.209 1.00 83.38 89 ARG A CA 1
ATOM 665 C C . ARG A 1 89 ? -2.089 4.050 -8.716 1.00 83.38 89 ARG A C 1
ATOM 667 O O . ARG A 1 89 ? -3.196 4.011 -9.232 1.00 83.38 89 ARG A O 1
ATOM 674 N N . PHE A 1 90 ? -0.976 4.110 -9.440 1.00 82.81 90 PHE A N 1
ATOM 675 C CA . PHE A 1 90 ? -0.975 3.900 -10.886 1.00 82.81 90 PHE A CA 1
ATOM 676 C C . PHE A 1 90 ? -0.614 2.450 -11.226 1.00 82.81 90 PHE A C 1
ATOM 678 O O . PHE A 1 90 ? 0.466 1.980 -10.859 1.00 82.81 90 PHE A O 1
ATOM 685 N N . VAL A 1 91 ? -1.495 1.754 -11.946 1.00 83.38 91 VAL A N 1
ATOM 686 C CA . VAL A 1 91 ? -1.245 0.434 -12.543 1.00 83.38 91 VAL A CA 1
ATOM 687 C C . VAL A 1 91 ? -1.259 0.601 -14.060 1.00 83.38 91 VAL A C 1
ATOM 689 O O . VAL A 1 91 ? -2.314 0.712 -14.679 1.00 83.38 91 VAL A O 1
ATOM 692 N N . GLY A 1 92 ? -0.067 0.682 -14.658 1.00 84.44 92 GLY A N 1
ATOM 693 C CA . GLY A 1 92 ? 0.081 1.172 -16.029 1.00 84.44 92 GLY A CA 1
ATOM 694 C C . GLY A 1 92 ? -0.329 2.645 -16.116 1.00 84.44 92 GLY A C 1
ATOM 695 O O . GLY A 1 92 ? 0.277 3.506 -15.470 1.00 84.44 92 GLY A O 1
ATOM 696 N N . GLU A 1 93 ? -1.367 2.937 -16.895 1.00 83.69 93 GLU A N 1
ATOM 697 C CA . GLU A 1 93 ? -1.965 4.277 -16.994 1.00 83.69 93 GLU A CA 1
ATOM 698 C C . GLU A 1 93 ? -3.204 4.450 -16.105 1.00 83.69 93 GLU A C 1
ATOM 700 O O . GLU A 1 93 ? -3.662 5.573 -15.905 1.00 83.69 93 GLU A O 1
ATOM 705 N N . THR A 1 94 ? -3.716 3.365 -15.519 1.00 86.69 94 THR A N 1
ATOM 706 C CA . THR A 1 94 ? -4.935 3.396 -14.711 1.00 86.69 94 THR A C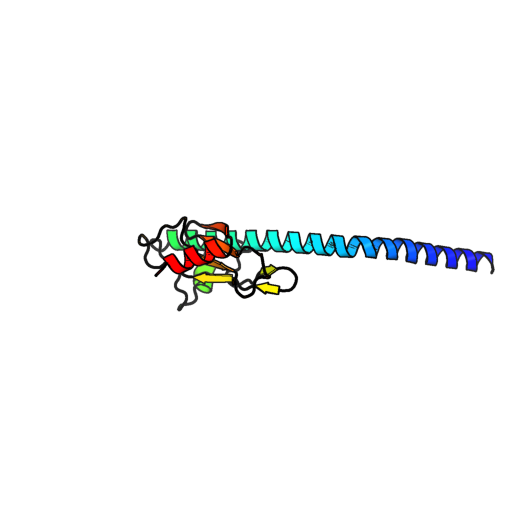A 1
ATOM 707 C C . THR A 1 94 ? -4.643 3.888 -13.302 1.00 86.69 94 THR A C 1
ATOM 709 O O . THR A 1 94 ? -3.784 3.340 -12.608 1.00 86.69 94 THR A O 1
ATOM 712 N N . GLN A 1 95 ? -5.380 4.909 -12.869 1.00 90.06 95 GLN A N 1
ATOM 713 C CA . GLN A 1 95 ? -5.375 5.384 -11.492 1.00 90.06 95 GLN A CA 1
ATOM 714 C C . GLN A 1 95 ? -6.393 4.579 -10.675 1.00 90.06 95 GLN A C 1
ATOM 716 O O . GLN A 1 95 ? -7.589 4.640 -10.936 1.00 90.06 95 GLN A O 1
ATOM 721 N N . VAL A 1 96 ? -5.912 3.830 -9.688 1.00 91.25 96 VAL A N 1
ATOM 722 C CA . VAL A 1 96 ? -6.704 2.938 -8.839 1.00 91.25 96 VAL A CA 1
ATOM 723 C C . VAL A 1 96 ? -6.746 3.522 -7.428 1.00 91.25 96 VAL A C 1
ATOM 725 O O . VAL A 1 96 ? -5.689 3.643 -6.798 1.00 91.25 96 VAL A O 1
ATOM 728 N N . PRO A 1 97 ? -7.916 3.950 -6.927 1.00 90.81 97 PRO A N 1
ATOM 729 C CA . PRO A 1 97 ? -8.022 4.503 -5.585 1.00 90.81 97 PRO A CA 1
ATOM 730 C C . PRO A 1 97 ? -7.773 3.427 -4.523 1.00 90.81 97 PRO A C 1
ATOM 732 O O . PRO A 1 97 ? -8.078 2.250 -4.724 1.00 90.81 97 PRO A O 1
ATOM 735 N N . VAL A 1 98 ? -7.215 3.852 -3.389 1.00 90.75 98 VAL A N 1
ATOM 736 C CA . VAL A 1 98 ? -7.149 3.042 -2.170 1.00 90.75 98 VAL A CA 1
ATOM 737 C C . VAL A 1 98 ? -8.390 3.342 -1.338 1.00 90.75 98 VAL A C 1
ATOM 739 O O . VAL A 1 98 ? -8.726 4.499 -1.094 1.00 90.75 98 VAL A O 1
ATOM 742 N N . ILE A 1 99 ? -9.075 2.285 -0.932 1.00 91.31 99 ILE A N 1
ATOM 743 C CA . ILE A 1 99 ? -10.301 2.297 -0.152 1.00 91.31 99 ILE A CA 1
ATOM 744 C C . ILE A 1 99 ? -9.952 1.847 1.262 1.00 91.31 99 ILE A C 1
ATOM 746 O O . ILE A 1 99 ? -9.299 0.821 1.455 1.00 91.31 99 ILE A O 1
ATOM 750 N N . TYR A 1 100 ? -10.398 2.623 2.243 1.00 92.25 100 TYR A N 1
ATOM 751 C CA . TYR A 1 100 ? -10.311 2.284 3.655 1.00 92.25 100 TYR A CA 1
ATOM 752 C C . TYR A 1 100 ? -11.642 1.711 4.144 1.00 92.25 100 TYR A C 1
ATOM 754 O O . TYR A 1 100 ? -12.700 2.296 3.901 1.00 92.25 100 TYR A O 1
ATOM 762 N N . VAL A 1 101 ? -11.577 0.573 4.837 1.00 92.19 101 VAL A N 1
ATOM 763 C CA . VAL A 1 101 ? -12.732 -0.138 5.392 1.00 92.19 101 VAL A CA 1
ATOM 764 C C . VAL A 1 101 ? -12.437 -0.496 6.855 1.00 92.19 101 VAL A C 1
ATOM 766 O O . VAL A 1 101 ? -11.665 -1.425 7.108 1.00 92.19 101 VAL A O 1
ATOM 769 N N . PRO A 1 102 ? -13.032 0.204 7.838 1.00 90.81 102 PRO A N 1
ATOM 770 C CA . PRO A 1 102 ? -12.767 -0.058 9.248 1.00 90.81 102 PRO A CA 1
ATOM 771 C C . PRO A 1 102 ? -13.207 -1.486 9.621 1.00 90.81 102 PRO A C 1
ATOM 773 O O . PRO A 1 102 ? -14.242 -1.952 9.135 1.00 90.81 102 PRO A O 1
ATOM 776 N N . PRO A 1 103 ? -12.436 -2.204 10.457 1.00 90.69 103 PRO A N 1
ATOM 777 C CA . PRO A 1 103 ? -12.665 -3.614 10.780 1.00 90.69 103 PRO A CA 1
ATOM 778 C C . PRO A 1 103 ? -13.846 -3.876 11.732 1.00 90.69 103 PRO A C 1
ATOM 780 O O . PRO A 1 103 ? -14.215 -5.030 11.911 1.00 90.69 103 PRO A O 1
ATOM 783 N N . GLY A 1 104 ? -14.477 -2.833 12.281 1.00 88.62 104 GLY A N 1
ATOM 784 C CA . GLY A 1 104 ? -15.554 -2.953 13.268 1.00 88.62 104 GLY A CA 1
ATOM 785 C C . GLY A 1 104 ? -15.021 -2.845 14.696 1.00 88.62 104 GLY A C 1
ATOM 786 O O . GLY A 1 104 ? -14.057 -2.116 14.935 1.00 88.62 104 GLY A O 1
ATOM 787 N N . THR A 1 105 ? -15.656 -3.546 15.636 1.00 91.31 105 THR A N 1
ATOM 788 C CA . THR A 1 105 ? -15.280 -3.522 17.056 1.00 91.31 105 THR A CA 1
ATOM 789 C C . THR A 1 105 ? -13.960 -4.267 17.281 1.00 91.31 105 THR A C 1
ATOM 791 O O . THR A 1 105 ? -13.808 -5.398 16.803 1.00 91.31 105 THR A O 1
ATOM 794 N N . PRO A 1 106 ? -13.007 -3.701 18.041 1.00 91.38 106 PRO A N 1
ATOM 795 C CA . PRO A 1 106 ? -11.796 -4.413 18.432 1.00 91.38 106 PRO A CA 1
ATOM 796 C C . PRO A 1 106 ? -12.112 -5.753 19.111 1.00 91.38 106 PRO A C 1
ATOM 798 O O . PRO A 1 106 ? -12.975 -5.840 19.983 1.00 91.38 106 PRO A O 1
ATOM 801 N N . GLY A 1 107 ? -11.410 -6.813 18.703 1.00 90.06 107 GLY A N 1
ATOM 802 C CA . GLY A 1 107 ? -11.585 -8.167 19.240 1.00 90.06 107 GLY A CA 1
ATOM 803 C C . GLY A 1 107 ? -12.688 -9.011 18.583 1.00 90.06 107 GLY A C 1
ATOM 804 O O . GLY A 1 107 ? -12.721 -10.216 18.820 1.00 90.06 107 GLY A O 1
ATOM 805 N N . GLU A 1 108 ? -13.543 -8.435 17.731 1.00 92.56 108 GLU A N 1
ATOM 806 C CA . GLU A 1 108 ? -14.555 -9.191 16.965 1.00 92.56 108 GLU A CA 1
ATOM 807 C C . GLU A 1 108 ? -14.016 -9.755 15.638 1.00 92.56 108 GLU A C 1
ATOM 809 O O . GLU A 1 108 ? -14.658 -10.594 15.008 1.00 92.56 108 GLU A O 1
ATOM 814 N N . TYR A 1 109 ? -12.823 -9.330 15.221 1.00 91.56 109 TYR A N 1
ATOM 815 C CA . TYR A 1 109 ? -12.193 -9.714 13.960 1.00 91.56 109 TYR A CA 1
ATOM 816 C C . TYR A 1 109 ? -10.773 -10.260 14.174 1.00 91.56 109 TYR A C 1
ATOM 818 O O . TYR A 1 109 ? -10.097 -9.910 15.140 1.00 91.56 109 TYR A O 1
ATOM 826 N N . ASP A 1 110 ? -10.292 -11.099 13.248 1.00 93.50 110 ASP A N 1
ATOM 827 C CA . ASP A 1 110 ? -8.894 -11.557 13.218 1.00 93.50 110 ASP A CA 1
ATOM 828 C C . ASP A 1 110 ? -8.014 -10.509 12.515 1.00 93.50 110 ASP A C 1
ATOM 830 O O . ASP A 1 110 ? -8.162 -10.323 11.298 1.00 93.50 110 ASP A O 1
ATOM 834 N N . PRO A 1 111 ? -7.072 -9.838 13.209 1.00 92.75 111 PRO A N 1
ATOM 835 C CA . PRO A 1 111 ? -6.285 -8.772 12.603 1.00 92.75 111 PRO A CA 1
ATOM 836 C C . PRO A 1 111 ? -5.425 -9.214 11.414 1.00 92.75 111 PRO A C 1
ATOM 838 O O . PRO A 1 111 ? -5.214 -8.428 10.490 1.00 92.75 111 PRO A O 1
ATOM 841 N N . SER A 1 112 ? -4.979 -10.475 11.398 1.00 93.75 112 SER A N 1
ATOM 842 C CA . SER A 1 112 ? -4.120 -11.022 10.334 1.00 93.75 112 SER A CA 1
ATOM 843 C C . SER A 1 112 ? -4.898 -11.327 9.052 1.00 93.75 112 SER A C 1
ATOM 845 O O . SER A 1 112 ? -4.316 -11.460 7.974 1.00 93.75 112 SER A O 1
ATOM 847 N N . ASN A 1 113 ? -6.222 -11.466 9.162 1.00 93.75 113 ASN A N 1
ATOM 848 C CA . ASN A 1 113 ? -7.093 -11.880 8.066 1.00 93.75 113 ASN A CA 1
ATOM 849 C C . ASN A 1 113 ? -8.163 -10.835 7.704 1.00 93.75 113 ASN A C 1
ATOM 851 O O . ASN A 1 113 ? -8.951 -11.043 6.783 1.00 93.75 113 ASN A O 1
ATOM 855 N N . THR A 1 114 ? -8.159 -9.689 8.383 1.00 95.31 114 THR A N 1
ATOM 856 C CA . THR A 1 114 ? -9.112 -8.598 8.160 1.00 95.31 114 THR A CA 1
ATOM 857 C C . THR A 1 114 ? -8.460 -7.476 7.366 1.00 95.31 114 THR A C 1
ATOM 859 O O . THR A 1 114 ? -7.563 -6.799 7.857 1.00 95.31 114 THR A O 1
ATOM 862 N N . ILE A 1 115 ? -8.916 -7.266 6.130 1.00 95.81 115 ILE A N 1
ATOM 863 C CA . ILE A 1 115 ? -8.429 -6.198 5.244 1.00 95.81 115 ILE A CA 1
ATOM 864 C C . ILE A 1 115 ? -8.960 -4.838 5.712 1.00 95.81 115 ILE A C 1
ATOM 866 O O . ILE A 1 115 ? -10.162 -4.682 5.883 1.00 95.81 115 ILE A O 1
ATOM 870 N N . VAL A 1 116 ? -8.104 -3.835 5.878 1.00 94.50 116 VAL A N 1
ATOM 871 C CA . VAL A 1 116 ? -8.517 -2.477 6.291 1.00 94.50 116 VAL A CA 1
ATOM 872 C C . VAL A 1 116 ? -8.230 -1.419 5.239 1.00 94.50 116 VAL A C 1
ATOM 874 O O . VAL A 1 116 ? -8.930 -0.416 5.176 1.00 94.50 116 VAL A O 1
ATOM 877 N N . LEU A 1 117 ? -7.249 -1.653 4.369 1.00 94.25 117 LEU A N 1
ATOM 878 C CA . LEU A 1 117 ? -7.007 -0.838 3.181 1.00 94.25 117 LEU A CA 1
ATOM 879 C C . LEU A 1 117 ? -6.918 -1.758 1.976 1.00 94.25 117 LEU A C 1
ATOM 881 O O . LEU A 1 117 ? -6.287 -2.810 2.052 1.00 94.25 117 LEU A O 1
ATOM 885 N N . HIS A 1 118 ? -7.491 -1.367 0.849 1.00 94.56 118 HIS A N 1
ATOM 886 C CA . HIS A 1 118 ? 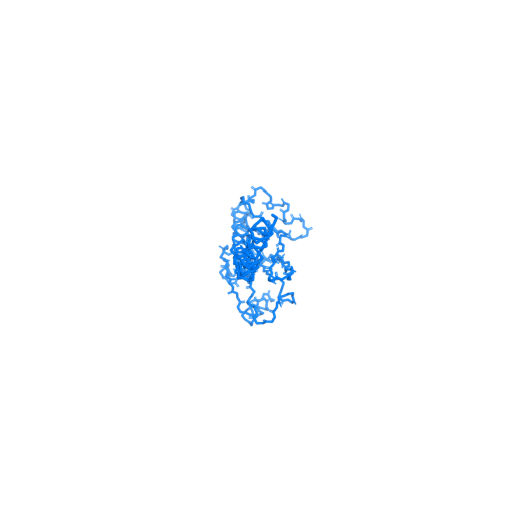-7.318 -2.113 -0.389 1.00 94.56 118 HIS A CA 1
ATOM 887 C C . HIS A 1 118 ? -7.458 -1.226 -1.614 1.00 94.56 118 HIS A C 1
ATOM 889 O O . HIS A 1 118 ? -8.116 -0.195 -1.590 1.00 94.56 118 HIS A O 1
ATOM 895 N N . GLU A 1 119 ? -6.851 -1.642 -2.712 1.00 93.69 119 GLU A N 1
ATOM 896 C CA . GLU A 1 119 ? -7.146 -1.073 -4.024 1.00 93.69 119 GLU A CA 1
ATOM 897 C C . GLU A 1 119 ? -8.577 -1.390 -4.457 1.00 93.69 119 GLU A C 1
ATOM 899 O O . GLU A 1 119 ? -9.096 -2.465 -4.154 1.00 93.69 119 GLU A O 1
ATOM 904 N N . ASP A 1 120 ? -9.202 -0.482 -5.203 1.00 92.19 120 ASP A N 1
ATOM 905 C CA . ASP A 1 120 ? -10.474 -0.760 -5.869 1.00 92.19 120 ASP A CA 1
ATOM 906 C C . ASP A 1 120 ? -10.302 -1.883 -6.920 1.00 92.19 120 ASP A C 1
ATOM 908 O O . ASP A 1 120 ? -9.621 -1.684 -7.937 1.00 92.19 120 ASP A O 1
ATOM 912 N N . PRO A 1 121 ? -10.892 -3.075 -6.696 1.00 91.75 121 PRO A N 1
ATOM 913 C CA . PRO A 1 121 ? -10.718 -4.221 -7.582 1.00 91.75 121 PRO A CA 1
ATOM 914 C C . PRO A 1 121 ? -11.368 -4.035 -8.957 1.00 91.75 121 PRO A C 1
ATOM 916 O O . PRO A 1 121 ? -10.937 -4.684 -9.917 1.00 91.75 121 PRO A O 1
ATOM 919 N N . ASP A 1 122 ? -12.372 -3.164 -9.071 1.00 91.00 122 ASP A N 1
ATOM 920 C CA . ASP A 1 122 ? -13.114 -2.940 -10.314 1.00 91.00 122 ASP A CA 1
ATOM 921 C C . ASP A 1 122 ? -12.334 -2.038 -11.278 1.00 91.00 122 ASP A C 1
ATOM 923 O O . ASP A 1 122 ? -12.470 -2.144 -12.496 1.00 91.00 122 ASP A O 1
ATOM 927 N N . MET A 1 123 ? -11.440 -1.208 -10.735 1.00 92.12 123 MET A N 1
ATOM 928 C CA . MET A 1 123 ? -10.540 -0.339 -11.498 1.00 92.12 123 MET A CA 1
ATOM 929 C C . MET A 1 123 ? -9.223 -1.032 -11.880 1.00 92.12 123 MET A C 1
ATOM 931 O O . MET A 1 123 ? -8.456 -0.514 -12.694 1.00 92.12 123 MET A O 1
ATOM 935 N N . LEU A 1 124 ? -8.920 -2.199 -11.304 1.00 91.06 124 LEU A N 1
ATOM 936 C CA . LEU A 1 124 ? -7.700 -2.936 -11.626 1.00 91.06 124 LEU A CA 1
ATOM 937 C C . LEU A 1 124 ? -7.802 -3.614 -13.005 1.00 91.06 124 LEU A C 1
ATOM 939 O O . LEU A 1 124 ? -8.827 -4.231 -13.311 1.00 91.06 124 LEU A O 1
ATOM 943 N N . PRO A 1 125 ? -6.720 -3.623 -13.811 1.00 89.50 125 PRO A N 1
ATOM 944 C CA . PRO A 1 125 ? -6.659 -4.431 -15.026 1.00 89.50 125 PRO A CA 1
ATOM 945 C C . PRO A 1 125 ? -6.889 -5.921 -14.746 1.00 89.50 125 PRO A C 1
ATOM 947 O O . PRO A 1 125 ? -6.545 -6.431 -13.672 1.00 89.50 125 PRO A O 1
ATOM 950 N N . GLU A 1 126 ? -7.439 -6.628 -15.730 1.00 88.62 126 GLU A N 1
ATOM 951 C CA . GLU A 1 126 ? -7.737 -8.056 -15.624 1.00 88.62 126 GLU A CA 1
ATOM 952 C C . GLU A 1 126 ? -6.484 -8.878 -15.263 1.00 88.62 126 GLU A C 1
ATOM 954 O O . GLU A 1 126 ? -5.369 -8.591 -15.708 1.00 88.62 126 GLU A O 1
ATOM 959 N N . GLY A 1 127 ? -6.657 -9.879 -14.395 1.00 87.62 127 GLY A N 1
ATOM 960 C CA . GLY A 1 127 ? -5.570 -10.749 -13.933 1.00 87.62 127 GLY A CA 1
ATOM 961 C C . GLY A 1 127 ? -4.585 -10.112 -12.943 1.00 87.62 127 GLY A C 1
ATOM 962 O O . GLY A 1 127 ? -3.599 -10.752 -12.584 1.00 87.62 127 GLY A O 1
ATOM 963 N N . LYS A 1 128 ? -4.810 -8.870 -12.492 1.00 91.06 128 LYS A N 1
ATOM 964 C CA . LYS A 1 128 ? -4.016 -8.253 -11.418 1.00 91.06 128 LYS A CA 1
ATOM 965 C C . LYS A 1 128 ? -4.573 -8.587 -10.036 1.00 91.06 128 LYS A C 1
ATOM 967 O O . LYS A 1 128 ? -5.783 -8.494 -9.815 1.00 91.06 128 LYS A O 1
ATOM 972 N N . ASP A 1 129 ? -3.656 -8.919 -9.131 1.00 94.62 129 ASP A N 1
ATOM 973 C CA . ASP A 1 129 ? -3.907 -9.052 -7.696 1.00 94.62 129 ASP A CA 1
ATOM 974 C C . ASP A 1 129 ? -4.196 -7.689 -7.064 1.00 94.62 129 ASP A C 1
ATOM 976 O O . ASP A 1 129 ? -3.646 -6.670 -7.492 1.00 94.62 129 ASP A O 1
ATOM 980 N N . VAL A 1 130 ? -5.014 -7.696 -6.015 1.00 95.25 130 VAL A N 1
ATOM 981 C CA . VAL A 1 130 ? -5.375 -6.510 -5.234 1.00 95.25 130 VAL A CA 1
ATOM 982 C C . VAL A 1 130 ? -4.290 -6.267 -4.195 1.00 95.25 130 VAL A C 1
ATOM 984 O O . VAL A 1 130 ? -4.004 -7.151 -3.387 1.00 95.25 130 VAL A O 1
ATOM 987 N N . LEU A 1 131 ? -3.671 -5.087 -4.178 1.00 95.06 131 LEU A N 1
ATOM 988 C CA . LEU A 1 131 ? -2.851 -4.710 -3.030 1.00 95.06 131 LEU A CA 1
ATOM 989 C C . LEU A 1 131 ? -3.761 -4.383 -1.847 1.00 95.06 131 LEU A C 1
ATOM 991 O O . LEU A 1 131 ? -4.598 -3.486 -1.940 1.00 95.06 131 LEU A O 1
ATOM 995 N N . ALA A 1 132 ? -3.571 -5.088 -0.738 1.00 95.69 132 ALA A N 1
ATOM 996 C CA . ALA A 1 132 ? -4.348 -4.896 0.474 1.00 95.69 132 ALA A CA 1
ATOM 997 C C . ALA A 1 132 ? -3.444 -4.805 1.706 1.00 95.69 132 ALA A C 1
ATOM 999 O O . ALA A 1 132 ? -2.419 -5.491 1.793 1.00 95.69 132 ALA A O 1
ATOM 1000 N N . ALA A 1 133 ? -3.849 -3.967 2.657 1.00 95.75 133 ALA A N 1
ATOM 1001 C CA . ALA A 1 133 ? -3.333 -3.949 4.012 1.00 95.75 133 ALA A CA 1
ATOM 1002 C C . ALA A 1 133 ? -4.334 -4.582 4.975 1.00 95.75 133 ALA A C 1
ATOM 1004 O O . ALA A 1 133 ? -5.543 -4.374 4.858 1.00 95.75 133 ALA A O 1
ATOM 1005 N N . PHE A 1 134 ? -3.810 -5.321 5.939 1.00 96.19 134 PHE A N 1
ATOM 1006 C CA . PHE A 1 134 ? -4.559 -6.010 6.976 1.00 96.19 134 PHE A CA 1
ATOM 1007 C C . PHE A 1 134 ? -4.511 -5.213 8.279 1.00 96.19 134 PHE A C 1
ATOM 1009 O O . PHE A 1 134 ? -3.688 -4.308 8.436 1.00 96.19 134 PHE A O 1
ATOM 1016 N N . ALA A 1 135 ? -5.423 -5.512 9.202 1.00 95.25 135 ALA A N 1
ATOM 1017 C CA . ALA A 1 135 ? -5.556 -4.762 10.446 1.00 95.25 135 ALA A CA 1
ATOM 1018 C C . ALA A 1 135 ? -4.333 -4.909 11.372 1.00 95.25 135 ALA A C 1
ATOM 1020 O O . ALA A 1 135 ? -4.105 -4.053 12.218 1.00 95.25 135 ALA A O 1
ATOM 1021 N N . ASP A 1 136 ? -3.520 -5.950 11.178 1.00 94.81 136 ASP A N 1
ATOM 1022 C CA . ASP A 1 136 ? -2.211 -6.130 11.818 1.00 94.81 136 ASP A CA 1
ATOM 1023 C C . ASP A 1 136 ? -1.089 -5.248 11.220 1.00 94.81 136 ASP A C 1
ATOM 1025 O O . ASP A 1 136 ? 0.055 -5.287 11.676 1.00 94.81 136 ASP A O 1
ATOM 1029 N N . GLY A 1 137 ? -1.389 -4.463 10.179 1.00 94.06 137 GLY A N 1
ATOM 1030 C CA . GLY A 1 137 ? -0.435 -3.618 9.458 1.00 94.06 137 GLY A CA 1
ATOM 1031 C C . GLY A 1 137 ? 0.345 -4.341 8.354 1.00 94.06 137 GLY A C 1
ATOM 1032 O O . GLY A 1 137 ? 1.166 -3.721 7.666 1.00 94.06 137 GLY A O 1
ATOM 1033 N N . SER A 1 138 ? 0.115 -5.641 8.145 1.00 96.06 138 SER A N 1
ATOM 1034 C CA . SER A 1 138 ? 0.734 -6.382 7.049 1.00 96.06 138 SER A CA 1
ATOM 1035 C C . SER A 1 138 ? 0.153 -5.943 5.703 1.00 96.06 138 SER A C 1
ATOM 1037 O O . SER A 1 138 ? -1.020 -5.606 5.578 1.00 96.06 138 SER A O 1
ATOM 1039 N N . VAL A 1 139 ? 0.996 -5.918 4.669 1.00 95.62 139 VAL A N 1
ATOM 1040 C CA . VAL A 1 139 ? 0.607 -5.508 3.314 1.00 95.62 139 VAL A CA 1
ATOM 1041 C C . VAL A 1 139 ? 1.006 -6.597 2.342 1.00 95.62 139 VAL A C 1
ATOM 1043 O O . VAL A 1 139 ? 2.174 -6.989 2.289 1.00 95.62 139 VAL A O 1
ATOM 1046 N N . ARG A 1 140 ? 0.045 -7.072 1.551 1.00 95.75 140 ARG A N 1
ATOM 1047 C CA . ARG A 1 140 ? 0.267 -8.137 0.574 1.00 95.75 140 ARG A CA 1
ATOM 1048 C C . ARG A 1 140 ? -0.606 -7.963 -0.658 1.00 95.75 140 ARG A C 1
ATOM 1050 O O . ARG A 1 140 ? -1.661 -7.337 -0.623 1.00 95.75 140 ARG A O 1
ATOM 1057 N N . LYS A 1 141 ? -0.141 -8.542 -1.762 1.00 95.25 141 LYS A N 1
ATOM 1058 C CA . LYS A 1 141 ? -0.965 -8.739 -2.951 1.00 95.25 141 LYS A CA 1
ATOM 1059 C C . LYS A 1 141 ? -1.856 -9.947 -2.713 1.00 95.25 141 LYS A C 1
ATOM 1061 O O . LYS A 1 141 ? -1.356 -11.013 -2.360 1.00 95.25 141 LYS A O 1
ATOM 1066 N N . VAL A 1 142 ? -3.154 -9.758 -2.878 1.00 95.75 142 VAL A N 1
ATOM 1067 C CA . VAL A 1 142 ? -4.177 -10.766 -2.632 1.00 95.75 142 VAL A CA 1
ATOM 1068 C C . VAL A 1 142 ? -4.826 -11.120 -3.972 1.00 95.75 142 VAL A C 1
ATOM 1070 O O . VAL A 1 142 ? -5.325 -10.221 -4.659 1.00 95.75 142 VAL A O 1
ATOM 1073 N N . PRO A 1 143 ? -4.840 -12.404 -4.371 1.00 95.81 143 PRO A N 1
ATOM 1074 C CA . PRO A 1 143 ? -5.578 -12.842 -5.549 1.00 95.81 143 PRO A CA 1
ATOM 1075 C C . PRO A 1 143 ? -7.048 -12.428 -5.456 1.00 95.81 143 PRO A C 1
ATOM 1077 O O . PRO A 1 143 ? -7.645 -12.512 -4.384 1.00 95.81 143 PRO A O 1
ATOM 1080 N N . ARG A 1 144 ? -7.665 -12.023 -6.572 1.00 92.38 144 ARG A N 1
ATOM 1081 C CA . ARG A 1 144 ? -9.041 -11.480 -6.568 1.00 92.38 144 ARG A CA 1
ATOM 1082 C C . ARG A 1 144 ? -10.071 -12.399 -5.902 1.00 92.38 144 ARG A C 1
ATOM 1084 O O . ARG A 1 144 ? -10.945 -11.911 -5.195 1.00 92.38 144 ARG A O 1
ATOM 1091 N N . GLU A 1 145 ? -9.960 -13.711 -6.091 1.00 92.69 145 GLU A N 1
ATOM 1092 C CA . GLU A 1 145 ? -10.871 -14.678 -5.460 1.00 92.69 145 GLU A CA 1
ATOM 1093 C C . GLU A 1 145 ? -10.682 -14.751 -3.938 1.00 92.69 145 GLU A C 1
ATOM 1095 O O . GLU A 1 145 ? -11.657 -14.788 -3.188 1.00 92.69 145 GLU A O 1
ATOM 1100 N N . GLU A 1 146 ? -9.431 -14.712 -3.466 1.00 94.88 146 GLU A N 1
ATOM 1101 C CA . GLU A 1 146 ? -9.135 -14.636 -2.033 1.00 94.88 146 GLU A CA 1
ATOM 1102 C C . GLU A 1 146 ? -9.625 -13.305 -1.457 1.00 94.88 146 GLU A C 1
ATOM 1104 O O . GLU A 1 146 ? -10.273 -13.311 -0.416 1.00 94.88 146 GLU A O 1
ATOM 1109 N N . PHE A 1 147 ? -9.401 -12.191 -2.158 1.00 95.38 147 PHE A N 1
ATOM 1110 C CA . PHE A 1 147 ? -9.885 -10.872 -1.758 1.00 95.38 147 PHE A CA 1
ATOM 1111 C C . PHE A 1 147 ? -11.407 -10.866 -1.581 1.00 95.38 147 PHE A C 1
ATOM 1113 O O . PHE A 1 147 ? -11.896 -10.477 -0.525 1.00 95.38 147 PHE A O 1
ATOM 1120 N N . ARG A 1 148 ? -12.163 -11.370 -2.567 1.00 92.75 148 ARG A N 1
ATOM 1121 C CA . A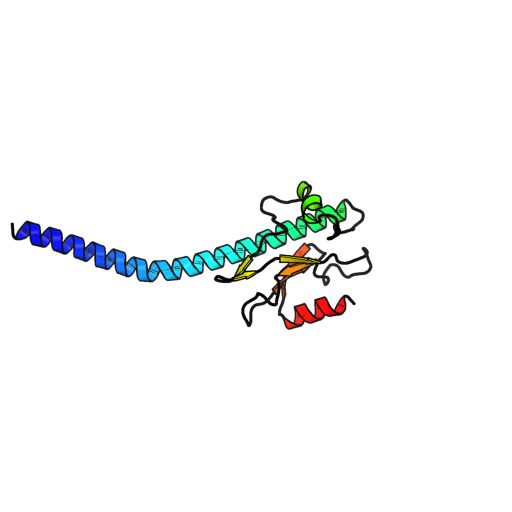RG A 1 148 ? -13.628 -11.470 -2.465 1.00 92.75 148 ARG A CA 1
ATOM 1122 C C . ARG A 1 148 ? -14.056 -12.319 -1.277 1.00 92.75 148 ARG A C 1
ATOM 1124 O O . ARG A 1 148 ? -14.943 -11.910 -0.543 1.00 92.75 148 ARG A O 1
ATOM 1131 N N . ARG A 1 149 ? -13.415 -13.470 -1.051 1.00 93.25 149 ARG A N 1
ATOM 1132 C CA . ARG A 1 149 ? -13.716 -14.330 0.102 1.00 93.25 149 ARG A CA 1
ATOM 1133 C C . ARG A 1 149 ? -13.473 -13.611 1.431 1.00 93.25 149 ARG A C 1
ATOM 1135 O O . ARG A 1 149 ? -14.295 -13.728 2.331 1.00 93.25 149 ARG A O 1
ATOM 1142 N N . LEU A 1 150 ? -12.363 -12.882 1.549 1.00 92.81 150 LEU A N 1
ATOM 1143 C CA . LEU A 1 150 ? -12.027 -12.118 2.753 1.00 92.81 150 LEU A CA 1
ATOM 1144 C C . LEU A 1 150 ? -12.981 -10.944 2.983 1.00 92.81 150 LEU A C 1
ATOM 1146 O O . LEU A 1 150 ? -13.295 -10.649 4.127 1.00 92.81 150 LEU A O 1
ATOM 1150 N N . MET A 1 151 ? -13.463 -10.300 1.918 1.00 90.81 151 MET A N 1
ATOM 1151 C CA . MET A 1 151 ? -14.431 -9.206 2.027 1.00 90.81 151 MET A CA 1
ATOM 1152 C C . MET A 1 151 ? -15.851 -9.700 2.328 1.00 90.81 151 MET A C 1
ATOM 1154 O O . MET A 1 151 ? -16.546 -9.063 3.109 1.00 90.81 151 MET A O 1
ATOM 1158 N N . LEU A 1 152 ? -16.269 -10.836 1.756 1.00 85.56 152 LEU A N 1
ATOM 1159 C CA . LEU A 1 152 ? -17.578 -11.454 2.015 1.00 85.56 152 LEU A CA 1
ATOM 1160 C C . LEU A 1 152 ? -17.671 -12.074 3.414 1.00 85.56 152 LEU A C 1
ATOM 1162 O O . LEU A 1 152 ? -18.740 -12.091 4.004 1.00 85.56 152 LEU A O 1
ATOM 1166 N N . GLY A 1 153 ? -16.560 -12.564 3.968 1.00 76.69 153 GLY A N 1
ATOM 1167 C CA . GLY A 1 153 ? -16.520 -13.131 5.321 1.00 76.69 153 GLY A CA 1
ATOM 1168 C C . GLY A 1 153 ? -16.618 -12.108 6.461 1.00 76.69 153 GLY A C 1
ATOM 1169 O O . GLY A 1 153 ? -16.334 -12.475 7.596 1.00 76.69 153 GLY A O 1
ATOM 1170 N N . ARG A 1 154 ? -16.935 -10.841 6.161 1.00 70.62 154 ARG A N 1
ATOM 1171 C CA . ARG A 1 154 ? -17.086 -9.746 7.136 1.00 70.62 154 ARG A CA 1
ATOM 1172 C C . ARG A 1 154 ? -18.538 -9.463 7.531 1.00 70.62 154 ARG A C 1
ATOM 1174 O O . ARG A 1 154 ? -18.746 -8.626 8.405 1.00 70.62 154 ARG A O 1
ATOM 1181 N N . GLU A 1 155 ? -19.503 -10.072 6.841 1.00 54.56 155 GLU A N 1
ATOM 1182 C CA . GLU A 1 155 ? -20.934 -10.023 7.190 1.00 54.56 155 GLU A CA 1
ATOM 1183 C C . GLU A 1 155 ? -21.255 -10.989 8.337 1.00 54.56 155 GLU A C 1
ATOM 1185 O O . GLU A 1 155 ? -22.080 -10.608 9.197 1.00 54.56 155 GLU A O 1
#

pLDDT: mean 89.07, std 6.51, range [54.56, 96.19]

Foldseek 3Di:
DVVVVVVVVVVVVCCCVVVVVCCVVVVVVVLVVVQVVLVVLVQVQLLQQLVLQLVLCVVVVNFGADPVPPSQVSSVVSRDVSHDQFAFGDDNNFTWTKDADTLPDPPPDDQVLAWGIWTDPVSDPPPFFIWTAGNVSDTDGHRPVSVVVSVVVSD

Sequence (155 aa):
MLILGIIAGSLVLVLVICGGVGAVILLPALSKARDAAREIRAMSEMRMTAMSLVIYASENEDWMPEVREGWAERLTPYLMQGANPSQSRFVGETQVPVIYVPPGTPGEYDPSNTIVLHEDPDMLPEGKDVLAAFADGSVRKVPREEFRRLMLGRE